Protein AF-A0A392TRK3-F1 (afdb_monomer_lite)

Sequence (61 aa):
MSQMPLPRLTKSNYDNWSVQMKALLGDLEAWEVTRDGFEDLTDTAGYTAAQNKALKETRSK

Radius of gyration: 16.54 Å; chains: 1; bounding box: 35×34×37 Å

Structure (mmCIF, N/CA/C/O backbone):
data_AF-A0A392TRK3-F1
#
_entry.id   AF-A0A392TRK3-F1
#
loop_
_at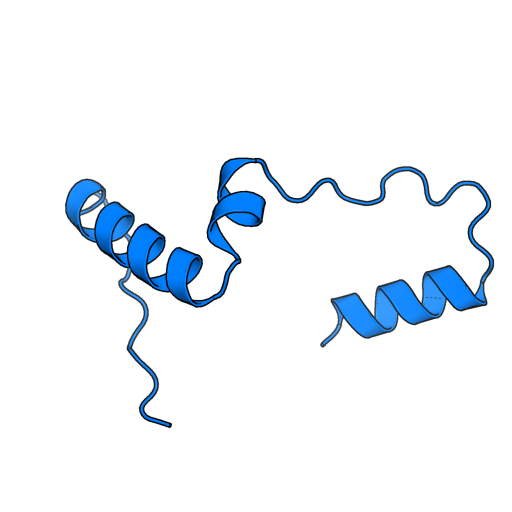om_site.group_PDB
_atom_site.id
_atom_site.type_symbol
_atom_site.label_atom_id
_atom_site.label_alt_id
_atom_site.label_comp_id
_atom_site.label_asym_id
_atom_site.label_entity_id
_atom_site.label_seq_id
_atom_site.pdbx_PDB_ins_code
_atom_site.Cartn_x
_atom_site.Cartn_y
_atom_site.Cartn_z
_atom_site.occupancy
_atom_site.B_iso_or_equiv
_atom_site.auth_seq_id
_atom_site.auth_comp_id
_atom_site.auth_asym_id
_atom_site.auth_atom_id
_atom_site.pdbx_PDB_model_num
ATOM 1 N N . MET A 1 1 ? 6.520 -20.473 9.650 1.00 46.19 1 MET A N 1
ATOM 2 C CA . MET A 1 1 ? 6.120 -19.951 8.329 1.00 46.19 1 MET A CA 1
ATOM 3 C C . MET A 1 1 ? 7.351 -19.316 7.715 1.00 46.19 1 MET A C 1
ATOM 5 O O . MET A 1 1 ? 7.975 -18.497 8.378 1.00 46.19 1 MET A O 1
ATOM 9 N N . SER A 1 2 ? 7.781 -19.772 6.543 1.00 51.16 2 SER A N 1
ATOM 10 C CA . SER A 1 2 ? 8.953 -19.225 5.857 1.00 51.16 2 SER A CA 1
ATOM 11 C C . SER A 1 2 ? 8.648 -17.776 5.486 1.00 51.16 2 SER A C 1
ATOM 13 O O . SER A 1 2 ? 7.763 -17.532 4.673 1.00 51.16 2 SER A O 1
ATOM 15 N N . GLN A 1 3 ? 9.316 -16.816 6.124 1.00 59.00 3 GLN A N 1
ATOM 16 C CA . GLN A 1 3 ? 9.153 -15.401 5.803 1.00 59.00 3 GLN A CA 1
ATOM 17 C C . GLN A 1 3 ? 9.635 -15.196 4.363 1.00 59.00 3 GLN A C 1
ATOM 19 O O . GLN A 1 3 ? 10.837 -15.265 4.105 1.00 59.00 3 GLN A O 1
ATOM 24 N N . MET A 1 4 ? 8.711 -15.008 3.415 1.00 64.75 4 MET A N 1
ATOM 25 C CA . MET A 1 4 ? 9.089 -14.616 2.059 1.00 64.75 4 MET A CA 1
ATOM 26 C C . MET A 1 4 ? 9.797 -13.259 2.152 1.00 64.75 4 MET A C 1
ATOM 28 O O . MET A 1 4 ? 9.218 -12.312 2.691 1.00 64.75 4 MET A O 1
ATOM 32 N N . PRO A 1 5 ? 11.058 -13.147 1.701 1.00 71.94 5 PRO A N 1
ATOM 33 C CA . PRO A 1 5 ? 11.757 -11.876 1.737 1.00 71.94 5 PRO A CA 1
ATOM 34 C C . PRO A 1 5 ? 11.033 -10.895 0.815 1.00 71.94 5 PRO A C 1
ATOM 36 O O . PRO A 1 5 ? 10.905 -11.140 -0.384 1.00 71.94 5 PRO A O 1
ATOM 39 N N . LEU A 1 6 ? 10.552 -9.785 1.382 1.00 82.19 6 LEU A N 1
ATOM 40 C CA . LEU A 1 6 ? 9.908 -8.732 0.605 1.00 82.19 6 LEU A CA 1
ATOM 41 C C . LEU A 1 6 ? 10.903 -8.178 -0.426 1.00 82.19 6 LEU A C 1
ATOM 43 O O . LEU A 1 6 ? 12.031 -7.820 -0.058 1.00 82.19 6 LEU A O 1
ATOM 47 N N . PRO A 1 7 ? 10.518 -8.087 -1.710 1.00 86.25 7 PRO A N 1
ATOM 48 C CA . PRO A 1 7 ? 11.404 -7.566 -2.736 1.00 86.25 7 PRO A CA 1
ATOM 49 C C . PRO A 1 7 ? 11.710 -6.093 -2.442 1.00 86.25 7 PRO A C 1
ATOM 51 O O . PRO A 1 7 ? 10.814 -5.280 -2.211 1.00 86.25 7 PRO A O 1
ATOM 54 N N . ARG A 1 8 ? 12.996 -5.722 -2.447 1.00 90.25 8 ARG A N 1
ATOM 55 C CA . ARG A 1 8 ? 13.409 -4.323 -2.259 1.00 90.25 8 ARG A CA 1
ATOM 56 C C . ARG A 1 8 ? 13.216 -3.548 -3.559 1.00 90.25 8 ARG A C 1
ATOM 58 O O . ARG A 1 8 ? 13.712 -3.957 -4.612 1.00 90.25 8 ARG A O 1
ATOM 65 N N . LEU A 1 9 ? 12.539 -2.407 -3.473 1.00 92.44 9 LEU A N 1
ATOM 66 C CA . LEU A 1 9 ? 12.438 -1.471 -4.586 1.00 92.44 9 LEU A CA 1
ATOM 67 C C . LEU A 1 9 ? 13.789 -0.775 -4.801 1.00 92.44 9 LEU A C 1
ATOM 69 O O . LEU A 1 9 ? 14.415 -0.280 -3.864 1.00 92.44 9 LEU A O 1
ATOM 73 N N . THR A 1 10 ? 14.235 -0.740 -6.050 1.00 93.56 10 THR A N 1
ATOM 74 C CA . THR A 1 10 ? 15.434 -0.040 -6.520 1.00 93.56 10 THR A CA 1
ATOM 75 C C . THR A 1 10 ? 15.063 0.827 -7.721 1.00 93.56 10 THR A C 1
ATOM 77 O O . THR A 1 10 ? 13.977 0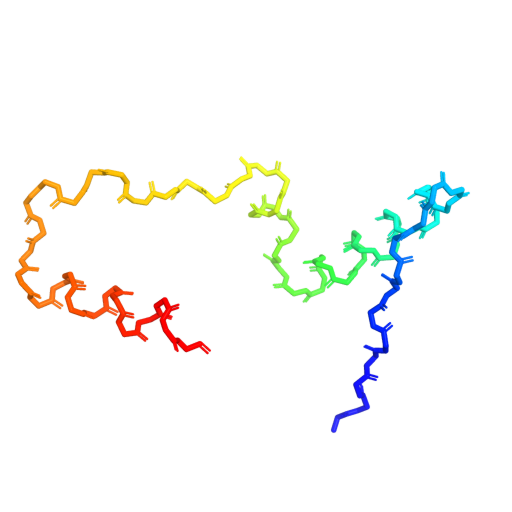.693 -8.281 1.00 93.56 10 THR A O 1
ATOM 80 N N . LYS A 1 11 ? 15.974 1.699 -8.167 1.00 93.81 11 LYS A N 1
ATOM 81 C CA . LYS A 1 11 ? 15.712 2.585 -9.314 1.00 93.81 11 LYS A CA 1
ATOM 82 C C . LYS A 1 11 ? 15.422 1.849 -10.629 1.00 93.81 11 LYS A C 1
ATOM 84 O O . LYS A 1 11 ? 14.802 2.441 -11.502 1.00 93.81 11 LYS A O 1
ATOM 89 N N . SER A 1 12 ? 15.861 0.600 -10.774 1.00 96.12 12 SER A N 1
ATOM 90 C CA . SER A 1 12 ? 15.865 -0.099 -12.068 1.00 96.12 12 SER A CA 1
ATOM 91 C C . SER A 1 12 ? 14.954 -1.324 -12.123 1.00 96.12 12 SER A C 1
ATOM 93 O O . SER A 1 12 ? 14.915 -1.992 -13.149 1.00 96.12 12 SER A O 1
ATOM 95 N N . ASN A 1 13 ? 14.258 -1.667 -11.035 1.00 94.81 13 ASN A N 1
ATOM 96 C CA . ASN A 1 13 ? 13.490 -2.915 -10.949 1.00 94.81 13 ASN A CA 1
ATOM 97 C C . ASN A 1 13 ? 11.985 -2.706 -10.746 1.00 94.81 13 ASN A C 1
ATOM 99 O O . ASN A 1 13 ? 11.316 -3.663 -10.363 1.00 94.81 13 ASN A O 1
ATOM 103 N N . TYR A 1 14 ? 11.459 -1.497 -10.977 1.00 93.00 14 TYR A N 1
ATOM 104 C CA . TYR A 1 14 ? 10.058 -1.171 -10.691 1.00 93.00 14 TYR A CA 1
ATOM 105 C C . TYR A 1 14 ? 9.077 -2.160 -11.334 1.00 93.00 14 TYR A C 1
ATOM 107 O O . TYR A 1 14 ? 8.210 -2.669 -10.630 1.00 93.00 14 TYR A O 1
ATOM 115 N N . ASP A 1 15 ? 9.245 -2.506 -12.614 1.00 94.88 15 ASP A N 1
ATOM 116 C CA . ASP A 1 15 ? 8.360 -3.455 -13.301 1.00 94.88 15 ASP A CA 1
ATOM 117 C C . ASP A 1 15 ? 8.306 -4.812 -12.585 1.00 94.88 15 ASP A C 1
ATOM 119 O O . ASP A 1 15 ? 7.241 -5.236 -12.132 1.00 94.88 15 ASP A O 1
ATOM 123 N N . ASN A 1 16 ? 9.464 -5.444 -12.367 1.00 92.31 16 ASN A N 1
ATOM 124 C CA . ASN A 1 16 ? 9.553 -6.731 -11.667 1.00 92.31 16 ASN A CA 1
ATOM 125 C C . ASN A 1 16 ? 9.108 -6.656 -10.201 1.00 92.31 16 ASN A C 1
ATOM 127 O O . ASN A 1 16 ? 8.550 -7.619 -9.673 1.00 92.31 16 ASN A O 1
ATOM 131 N N . TRP A 1 17 ? 9.384 -5.544 -9.524 1.00 93.31 17 TRP A N 1
ATOM 132 C CA . TRP A 1 17 ? 8.973 -5.319 -8.142 1.00 93.31 17 TRP A CA 1
ATOM 133 C C . TRP A 1 17 ? 7.451 -5.177 -8.039 1.00 93.31 17 TRP A C 1
ATOM 135 O O . TRP A 1 17 ? 6.831 -5.805 -7.184 1.00 93.31 17 TRP A O 1
ATOM 145 N N . SER A 1 18 ? 6.837 -4.416 -8.949 1.00 89.94 18 SER A N 1
ATOM 146 C CA . SER A 1 18 ? 5.398 -4.153 -8.951 1.00 89.94 18 SER A CA 1
ATOM 147 C C . SER A 1 18 ? 4.584 -5.426 -9.184 1.00 89.94 18 SER A C 1
ATOM 149 O O . SER A 1 18 ? 3.560 -5.614 -8.534 1.00 89.94 18 SER A O 1
ATOM 151 N N . VAL A 1 19 ? 5.059 -6.337 -10.044 1.00 91.56 19 VAL A N 1
ATOM 152 C CA . VAL A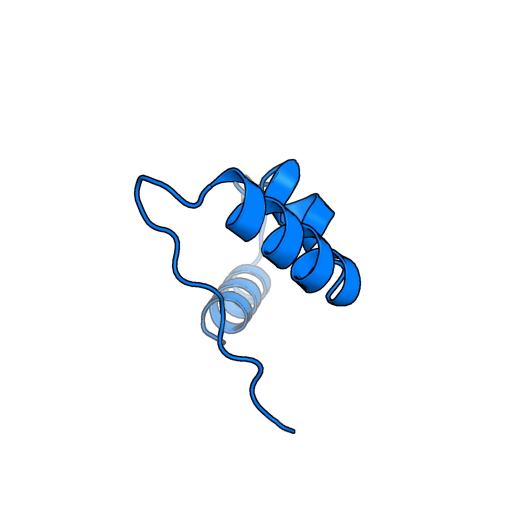 1 19 ? 4.425 -7.645 -10.279 1.00 91.56 19 VAL A CA 1
ATOM 153 C C . VAL A 1 19 ? 4.454 -8.504 -9.013 1.00 91.56 19 VAL A C 1
ATOM 155 O O . VAL A 1 19 ? 3.436 -9.084 -8.641 1.00 91.56 19 VAL A O 1
ATOM 158 N N . GLN A 1 20 ? 5.591 -8.543 -8.313 1.00 90.12 20 GLN A N 1
ATOM 159 C CA . GLN A 1 20 ? 5.723 -9.312 -7.071 1.00 90.12 20 GLN A CA 1
ATOM 160 C C . GLN A 1 20 ? 4.861 -8.739 -5.942 1.00 90.12 20 GLN A C 1
ATOM 162 O O . GLN A 1 20 ? 4.191 -9.495 -5.244 1.00 90.12 20 GLN A O 1
ATOM 167 N N . MET A 1 21 ? 4.826 -7.414 -5.787 1.00 88.81 21 MET A N 1
ATOM 168 C CA . MET A 1 21 ? 3.983 -6.769 -4.777 1.00 88.81 21 MET A CA 1
ATOM 169 C C . MET A 1 21 ? 2.494 -6.924 -5.084 1.00 88.81 21 MET A C 1
ATOM 171 O O . MET A 1 21 ? 1.721 -7.152 -4.163 1.00 88.81 21 MET A O 1
ATOM 175 N N . LYS A 1 22 ? 2.088 -6.872 -6.360 1.00 87.69 22 LYS A N 1
ATOM 176 C CA . LYS A 1 22 ? 0.709 -7.173 -6.781 1.00 87.69 22 LYS A CA 1
ATOM 177 C C . LYS A 1 22 ? 0.289 -8.583 -6.389 1.00 87.69 22 LYS A C 1
ATOM 179 O O . LYS A 1 22 ? -0.778 -8.752 -5.813 1.00 87.69 22 LYS A O 1
ATOM 184 N N . ALA A 1 23 ? 1.127 -9.579 -6.674 1.00 88.25 23 ALA A N 1
ATOM 185 C CA . ALA A 1 23 ? 0.840 -10.968 -6.326 1.00 88.25 23 ALA A CA 1
ATOM 186 C C . ALA A 1 23 ? 0.756 -11.167 -4.804 1.00 88.25 23 ALA A C 1
ATOM 188 O O . ALA A 1 23 ? -0.201 -11.758 -4.316 1.00 88.25 23 ALA A O 1
ATOM 189 N N . LEU A 1 24 ? 1.717 -10.615 -4.057 1.00 87.44 24 LEU A N 1
ATOM 190 C CA . LEU A 1 24 ? 1.764 -10.728 -2.599 1.00 87.44 24 LEU A CA 1
ATOM 191 C C . LEU A 1 24 ? 0.576 -10.032 -1.924 1.00 87.44 24 LEU A C 1
ATOM 193 O O . LEU A 1 24 ? -0.042 -10.594 -1.032 1.00 87.44 24 LEU A O 1
ATOM 197 N N . LEU A 1 25 ? 0.239 -8.814 -2.347 1.00 85.62 25 LEU A N 1
ATOM 198 C CA . LEU A 1 25 ? -0.880 -8.065 -1.775 1.00 85.62 25 LEU A CA 1
ATOM 199 C C . LEU A 1 25 ? -2.238 -8.616 -2.221 1.00 85.62 25 LEU A C 1
ATOM 201 O O . LEU A 1 25 ? -3.209 -8.478 -1.485 1.00 85.62 25 LEU A O 1
ATOM 205 N N . GLY A 1 26 ? -2.313 -9.231 -3.404 1.00 84.38 26 GLY A N 1
ATOM 206 C CA . GLY A 1 26 ? -3.501 -9.951 -3.856 1.00 84.38 26 GLY A CA 1
ATOM 207 C C . GLY A 1 26 ? -3.807 -11.158 -2.968 1.00 84.38 26 GLY A C 1
ATOM 208 O O . GLY A 1 26 ? -4.952 -11.331 -2.569 1.00 84.38 26 GLY A O 1
ATOM 209 N N . ASP A 1 27 ? -2.782 -11.930 -2.594 1.00 83.06 27 ASP A N 1
ATOM 210 C CA . ASP A 1 27 ? -2.906 -13.074 -1.673 1.00 83.06 27 ASP A CA 1
ATOM 211 C C . ASP A 1 27 ? -3.315 -12.652 -0.248 1.00 83.06 27 ASP A C 1
ATOM 213 O O . ASP A 1 27 ? -3.980 -13.394 0.466 1.00 83.06 27 ASP A O 1
ATOM 217 N N . LEU A 1 28 ? -2.967 -11.423 0.148 1.00 82.69 28 LEU A N 1
ATOM 218 C CA . LEU A 1 28 ? -3.324 -10.828 1.441 1.00 82.69 28 LEU A CA 1
ATOM 219 C C . LEU A 1 28 ? -4.650 -10.046 1.424 1.00 82.69 28 LEU A C 1
ATOM 221 O O . LEU A 1 28 ? -4.941 -9.353 2.397 1.00 82.69 28 LEU A O 1
ATOM 225 N N . GLU A 1 29 ? -5.404 -10.074 0.316 1.00 81.88 29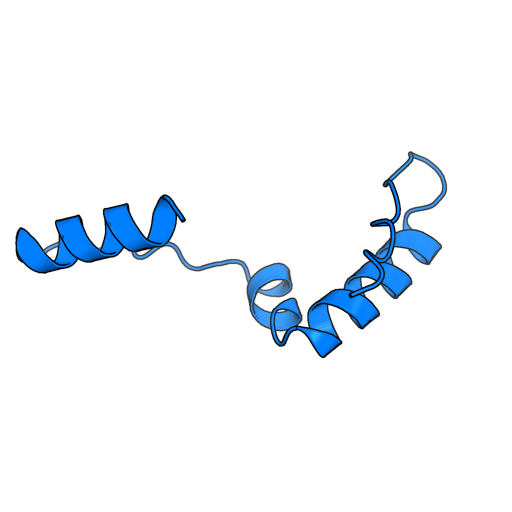 GLU A N 1
ATOM 226 C CA . GLU A 1 29 ? -6.608 -9.247 0.098 1.00 81.88 29 GLU A CA 1
ATOM 227 C C . GLU A 1 29 ? -6.374 -7.734 0.352 1.00 81.88 29 GLU A C 1
ATOM 229 O O . GLU A 1 29 ? -7.300 -6.959 0.577 1.00 81.88 29 GLU A O 1
ATOM 234 N N . ALA A 1 30 ? -5.115 -7.287 0.290 1.00 80.12 30 ALA A N 1
ATOM 235 C CA . ALA A 1 30 ? -4.661 -5.940 0.649 1.00 80.12 30 ALA A CA 1
ATOM 236 C C . ALA A 1 30 ? -4.304 -5.075 -0.574 1.00 80.12 30 ALA A C 1
ATOM 238 O O . ALA A 1 30 ? -3.967 -3.892 -0.439 1.00 80.12 30 ALA A O 1
ATOM 239 N N . TRP A 1 31 ? -4.353 -5.653 -1.781 1.00 82.81 31 TRP A N 1
ATOM 240 C CA . TRP A 1 31 ? -4.042 -4.948 -3.027 1.00 82.81 31 TRP A CA 1
ATOM 241 C C . TRP A 1 31 ? -4.984 -3.766 -3.271 1.00 82.81 31 TRP A C 1
ATOM 243 O O . TRP A 1 31 ? -4.510 -2.676 -3.581 1.00 82.81 31 TRP A O 1
ATOM 253 N N . GLU A 1 32 ? -6.289 -3.958 -3.070 1.00 76.50 32 GLU A N 1
ATOM 254 C CA . GLU A 1 32 ? -7.302 -2.916 -3.289 1.00 76.50 32 GLU A CA 1
ATOM 255 C C . GLU A 1 32 ? -7.066 -1.709 -2.364 1.00 76.50 32 GLU A C 1
ATOM 257 O O . GLU A 1 32 ? -6.972 -0.583 -2.841 1.00 76.50 32 GLU A O 1
ATOM 262 N N . VAL A 1 33 ? -6.817 -1.943 -1.067 1.00 77.19 33 VAL A N 1
ATOM 263 C CA . VAL A 1 33 ? -6.488 -0.883 -0.089 1.00 77.19 33 VAL A CA 1
ATOM 264 C C . VAL A 1 33 ? -5.198 -0.142 -0.455 1.00 77.19 33 VAL A C 1
ATOM 266 O O . VAL A 1 33 ? -5.085 1.064 -0.257 1.00 77.19 33 VAL A O 1
ATOM 269 N N . THR A 1 34 ? -4.207 -0.848 -1.004 1.00 75.38 34 THR A N 1
ATOM 270 C CA . THR A 1 34 ? -2.939 -0.229 -1.425 1.00 75.38 34 THR A CA 1
ATOM 271 C C . THR A 1 34 ? -3.105 0.598 -2.702 1.00 75.38 34 THR A C 1
ATOM 273 O O . THR A 1 34 ? -2.454 1.631 -2.852 1.00 75.38 34 THR A O 1
ATOM 276 N N . ARG A 1 35 ? -3.952 0.140 -3.631 1.00 75.88 35 ARG A N 1
ATOM 277 C CA . ARG A 1 35 ? -4.202 0.786 -4.924 1.00 75.88 35 ARG A CA 1
ATOM 278 C C . ARG A 1 35 ? -5.072 2.029 -4.777 1.00 75.88 35 ARG A C 1
ATOM 280 O O . ARG A 1 35 ? -4.701 3.079 -5.291 1.00 75.88 35 ARG A O 1
ATOM 287 N N . ASP A 1 36 ? -6.214 1.887 -4.116 1.00 79.94 36 ASP A N 1
ATOM 288 C CA . ASP A 1 36 ? -7.205 2.959 -3.979 1.00 79.94 36 ASP A CA 1
ATOM 289 C C . ASP A 1 36 ? -6.842 3.927 -2.842 1.00 79.94 36 ASP A C 1
ATOM 291 O O . ASP A 1 36 ? -7.374 5.032 -2.758 1.00 79.94 36 ASP A O 1
ATOM 295 N N . GLY A 1 37 ? -5.860 3.545 -2.022 1.00 66.50 37 GLY A N 1
ATOM 296 C CA . GLY A 1 37 ? -5.490 4.253 -0.812 1.00 66.50 37 GLY A CA 1
ATOM 297 C C . GLY A 1 37 ? -6.380 3.825 0.349 1.00 66.50 37 GLY A C 1
ATOM 298 O O . GLY A 1 37 ? -7.559 3.512 0.195 1.00 66.50 37 GLY A O 1
ATOM 299 N N . PHE A 1 38 ? -5.801 3.806 1.546 1.00 68.88 38 PHE A N 1
ATOM 300 C CA . PHE A 1 38 ? -6.604 3.698 2.751 1.00 68.88 38 PHE A CA 1
ATOM 301 C C . PHE A 1 38 ? -7.272 5.049 2.982 1.00 68.88 38 PHE A C 1
ATOM 303 O O . PHE A 1 38 ? -6.589 6.043 3.242 1.00 68.88 38 PHE A O 1
ATOM 310 N N . GLU A 1 39 ? -8.596 5.090 2.874 1.00 68.31 39 GLU A N 1
ATOM 311 C CA . GLU A 1 39 ? -9.362 6.245 3.313 1.00 68.31 39 GLU A CA 1
ATOM 312 C C . GLU A 1 39 ? -9.242 6.297 4.839 1.00 68.31 39 GLU A C 1
ATOM 314 O O . GLU A 1 39 ? -9.863 5.519 5.568 1.00 68.31 39 GLU A O 1
ATOM 319 N N . ASP A 1 40 ? -8.340 7.151 5.334 1.00 62.25 40 ASP A N 1
ATOM 320 C CA . ASP A 1 40 ? -8.248 7.399 6.766 1.00 62.25 40 ASP A CA 1
ATOM 321 C C . ASP A 1 40 ? -9.639 7.851 7.217 1.00 62.25 40 ASP A C 1
ATOM 323 O O . ASP A 1 40 ? -10.257 8.693 6.558 1.00 62.25 40 ASP A O 1
ATOM 327 N N . LEU A 1 41 ? -10.153 7.271 8.305 1.00 63.53 41 LEU A N 1
ATOM 328 C CA . LEU A 1 41 ? -11.385 7.717 8.956 1.00 63.53 41 LEU A CA 1
ATOM 329 C C . LEU A 1 41 ? -11.148 9.148 9.454 1.00 63.53 41 LEU A C 1
ATOM 331 O O . LEU A 1 41 ? -10.797 9.380 10.607 1.00 63.53 41 LEU A O 1
ATOM 335 N N . THR A 1 42 ? -11.250 10.101 8.533 1.00 58.28 42 THR A N 1
ATOM 336 C CA . THR A 1 42 ? -10.871 11.500 8.728 1.00 58.28 42 THR A CA 1
ATOM 337 C C . THR A 1 42 ? -11.979 12.225 9.488 1.00 58.28 42 THR A C 1
ATOM 339 O O . THR A 1 42 ? -11.723 13.206 10.182 1.00 58.28 42 THR A O 1
ATOM 342 N N . ASP A 1 43 ? -13.198 11.684 9.443 1.00 61.94 43 ASP A N 1
ATOM 343 C CA . ASP A 1 43 ? -14.317 12.120 10.260 1.00 61.94 43 ASP A CA 1
ATOM 344 C C . ASP A 1 43 ? -14.528 11.155 11.438 1.00 61.94 43 ASP A C 1
ATOM 346 O O . ASP A 1 43 ? -15.361 10.252 11.424 1.00 61.94 43 ASP A O 1
ATOM 350 N N . THR A 1 44 ? -13.736 11.343 12.496 1.00 60.97 44 THR A N 1
ATOM 351 C CA . THR A 1 44 ? -14.069 10.819 13.832 1.00 60.97 44 THR A CA 1
ATOM 352 C C . THR A 1 44 ? -15.032 11.755 14.573 1.00 60.97 44 THR A C 1
ATOM 354 O O . THR A 1 44 ? -15.178 11.652 15.795 1.00 60.97 44 THR A O 1
ATOM 357 N N . ALA A 1 45 ? -15.644 12.727 13.885 1.00 59.66 45 ALA A N 1
ATOM 358 C CA . ALA A 1 45 ? -16.586 13.656 14.488 1.00 59.66 45 ALA A CA 1
ATOM 359 C C . ALA A 1 45 ? -17.825 12.869 14.948 1.00 59.66 45 ALA A C 1
ATOM 361 O O . ALA A 1 45 ? -18.616 12.372 14.158 1.00 59.66 45 ALA A O 1
ATOM 362 N N . GLY A 1 46 ? -17.955 12.690 16.264 1.00 67.50 46 GLY A N 1
ATOM 363 C CA . GLY A 1 46 ? -19.005 11.865 16.872 1.00 67.50 46 GLY A CA 1
ATOM 364 C C . GLY A 1 46 ? -18.536 10.499 17.377 1.00 67.50 46 GLY A C 1
ATOM 365 O O . GLY A 1 46 ? -19.324 9.787 18.000 1.00 67.50 46 GLY A O 1
ATOM 366 N N . TYR A 1 47 ? -17.261 10.141 17.196 1.00 76.06 47 TYR A N 1
ATOM 367 C CA . TYR A 1 47 ? -16.722 8.924 17.794 1.00 76.06 47 TYR A CA 1
ATOM 368 C C . TYR A 1 47 ? -16.644 9.082 19.307 1.00 76.06 47 TYR A C 1
ATOM 370 O O . TYR A 1 47 ? -16.113 10.059 19.844 1.00 76.06 47 TYR A O 1
ATOM 378 N N . THR A 1 48 ? -17.149 8.079 20.016 1.00 80.12 48 THR A N 1
ATOM 379 C CA . THR A 1 48 ? -17.019 8.038 21.473 1.00 80.12 48 THR A CA 1
ATOM 380 C C . THR A 1 48 ? -15.558 7.810 21.868 1.00 80.12 48 THR A C 1
ATOM 382 O O . THR A 1 48 ? -14.767 7.234 21.116 1.00 80.12 48 THR A O 1
ATOM 385 N N . ALA A 1 49 ? -15.186 8.203 23.090 1.00 80.44 49 ALA A N 1
ATOM 386 C CA . ALA A 1 49 ? -13.836 7.972 23.612 1.00 80.44 49 ALA A CA 1
ATOM 387 C C . ALA A 1 49 ? -13.408 6.490 23.524 1.00 80.44 49 ALA A C 1
ATOM 389 O O . ALA A 1 49 ? -12.241 6.196 23.274 1.00 80.44 49 ALA A O 1
ATOM 390 N N . ALA A 1 50 ? -14.361 5.561 23.664 1.00 83.00 50 ALA A N 1
ATOM 391 C CA . ALA A 1 50 ? -14.131 4.128 23.512 1.00 83.00 50 ALA A CA 1
ATOM 392 C C . ALA A 1 50 ? -13.785 3.724 22.067 1.00 83.00 50 ALA A C 1
ATOM 394 O O . ALA A 1 50 ? -12.862 2.938 21.869 1.00 83.00 50 ALA A O 1
ATOM 395 N N . GLN A 1 51 ? -14.463 4.290 21.062 1.00 79.50 51 GLN A N 1
ATOM 396 C CA . GLN A 1 51 ? -14.175 4.027 19.645 1.00 79.50 51 GLN A CA 1
ATOM 397 C C . GLN A 1 51 ? -12.813 4.592 19.233 1.00 79.50 51 GLN A C 1
ATOM 399 O O . GLN A 1 51 ? -12.032 3.896 18.590 1.00 79.50 51 GLN A O 1
ATOM 404 N N . ASN A 1 52 ? -12.474 5.802 19.688 1.00 80.12 52 ASN A N 1
ATOM 405 C CA . ASN A 1 52 ? -11.152 6.388 19.445 1.00 80.12 52 ASN A CA 1
ATOM 406 C C . ASN A 1 52 ? -10.029 5.580 20.113 1.00 80.12 52 ASN A C 1
ATOM 408 O O . ASN A 1 52 ? -8.967 5.379 19.520 1.00 80.12 52 ASN A O 1
ATOM 412 N N . LYS A 1 53 ? -10.264 5.074 21.332 1.00 82.38 53 LYS A N 1
ATOM 413 C CA . LYS A 1 53 ? -9.312 4.199 22.025 1.00 82.38 53 LYS A CA 1
ATOM 414 C C . LYS A 1 53 ? -9.108 2.886 21.262 1.00 82.38 53 LYS A C 1
ATOM 416 O O . LYS A 1 53 ? -7.965 2.538 20.982 1.00 82.38 53 LYS A O 1
ATOM 421 N N . ALA A 1 54 ? -10.192 2.224 20.858 1.00 81.88 54 ALA A N 1
ATOM 422 C CA . ALA A 1 54 ? -10.130 0.981 20.093 1.00 81.88 54 ALA A CA 1
ATOM 423 C C . ALA A 1 54 ? -9.426 1.167 18.737 1.00 81.88 54 ALA A C 1
ATOM 425 O O . ALA A 1 54 ? -8.622 0.324 18.335 1.00 81.88 54 ALA A O 1
ATOM 426 N N . LEU A 1 55 ? -9.658 2.295 18.055 1.00 77.38 55 LEU A N 1
ATOM 427 C CA . LEU A 1 55 ? -8.982 2.625 16.800 1.00 77.38 55 LEU A CA 1
ATOM 428 C C . LEU A 1 55 ? -7.470 2.801 17.008 1.00 77.38 55 LEU A C 1
ATOM 430 O O . LEU A 1 55 ? -6.671 2.253 16.252 1.00 77.38 55 LEU A O 1
ATOM 434 N N . LYS A 1 56 ? -7.064 3.517 18.064 1.00 78.88 56 LYS A N 1
ATOM 435 C CA . LYS A 1 56 ? -5.650 3.723 18.412 1.00 78.88 56 LYS A CA 1
ATOM 436 C C . LYS A 1 56 ? -4.951 2.414 18.791 1.00 78.88 56 LYS A C 1
ATOM 438 O O . LYS A 1 56 ? -3.813 2.195 18.383 1.00 78.88 56 LYS A O 1
ATOM 443 N N . GLU A 1 57 ? -5.629 1.544 19.536 1.00 81.50 57 GLU A N 1
ATOM 444 C CA . GLU A 1 57 ? -5.133 0.208 19.897 1.00 81.50 57 GLU A CA 1
ATOM 445 C C . GLU A 1 57 ? -5.014 -0.710 18.671 1.00 81.50 57 GLU A C 1
ATOM 447 O O . GLU A 1 57 ? -4.069 -1.490 18.589 1.00 81.50 57 GLU A O 1
ATOM 452 N N . THR A 1 58 ? -5.914 -0.575 17.693 1.00 77.56 58 THR A N 1
ATOM 453 C CA . THR A 1 58 ? -5.852 -1.318 16.422 1.00 77.56 58 THR A CA 1
ATOM 454 C C . THR A 1 58 ? -4.716 -0.816 15.528 1.00 77.56 58 THR A C 1
ATOM 456 O O . THR A 1 58 ? -4.001 -1.625 14.956 1.00 77.56 58 THR A O 1
ATOM 459 N N . ARG A 1 59 ? -4.496 0.505 15.454 1.00 73.25 59 ARG A N 1
ATOM 460 C CA . ARG A 1 59 ? -3.408 1.127 14.670 1.00 73.25 59 ARG A CA 1
ATOM 461 C C . ARG A 1 59 ? -2.008 0.927 15.266 1.00 73.25 59 ARG A C 1
ATOM 463 O O . ARG A 1 59 ? -1.027 1.153 14.570 1.00 73.25 59 ARG A O 1
ATOM 470 N N . SER A 1 60 ? -1.909 0.576 16.550 1.00 69.62 60 SER A N 1
ATOM 471 C CA . SER A 1 60 ? -0.624 0.361 17.243 1.00 69.62 60 SER A CA 1
ATOM 472 C C . SER A 1 60 ? -0.183 -1.109 17.280 1.00 69.62 60 SER A C 1
ATOM 474 O O . SER A 1 60 ? 0.833 -1.409 17.907 1.00 69.62 60 SER A O 1
ATOM 476 N N . LYS A 1 61 ? -0.959 -2.019 16.682 1.00 51.53 61 LYS A N 1
ATOM 477 C CA . LYS A 1 61 ? -0.613 -3.436 16.512 1.00 51.53 61 LYS A CA 1
ATOM 478 C C . LYS A 1 61 ?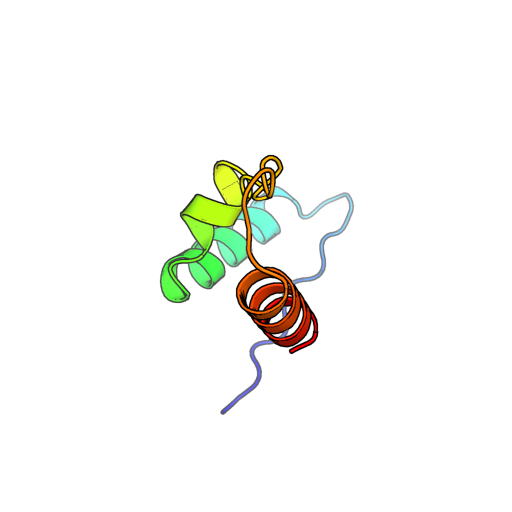 0.012 -3.671 15.147 1.00 51.53 61 LYS A C 1
ATOM 480 O O . LYS A 1 61 ? 0.914 -4.533 15.097 1.00 51.53 61 LYS A O 1
#

Foldseek 3Di:
DPPDPQDDDDPPCCVVNVVVVCVVCVVVVNNVCVVVDPPPPPPCPPPDPVRVVVVVVVVVD

InterPro domains:
  IPR025314 Domain of unknown function DUF4219 [PF1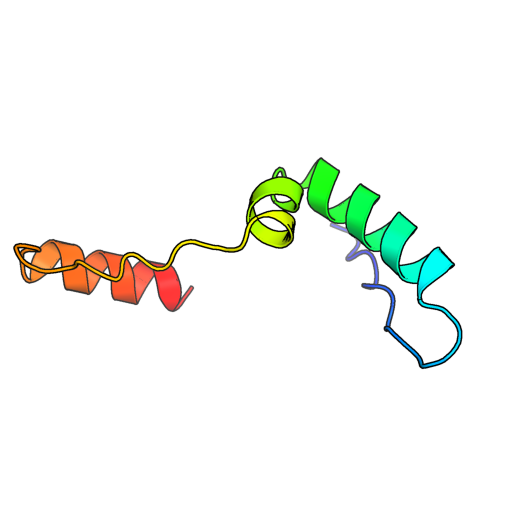3961] (9-33)

Secondary structure (DSSP, 8-state):
---PPPPPP-TT-HHHHHHHHHHHHHHTT-HHHHHH--------TT--HHHHHHHHHHHT-

Organism: NCBI:txid97028

pLDDT: mean 78.3, std 12.09, range [46.19, 96.12]